Protein AF-A0A0F8ZI09-F1 (afdb_monomer_lite)

Structure (mmCIF, N/CA/C/O backbone):
data_AF-A0A0F8ZI09-F1
#
_entry.id   AF-A0A0F8ZI09-F1
#
loop_
_atom_site.group_PDB
_atom_site.id
_atom_site.type_symbol
_atom_site.label_atom_id
_atom_site.label_alt_id
_atom_site.label_comp_id
_atom_site.label_asym_id
_atom_site.label_entity_id
_atom_site.label_seq_id
_atom_site.pdbx_PDB_ins_code
_atom_site.Cartn_x
_atom_site.Cartn_y
_atom_site.Cartn_z
_atom_site.occupancy
_atom_site.B_iso_or_equiv
_atom_site.auth_seq_id
_atom_site.auth_comp_id
_atom_site.auth_asym_id
_atom_site.auth_atom_id
_atom_site.pdbx_PDB_model_num
ATOM 1 N N . ALA A 1 1 ? 15.453 -7.456 6.269 1.00 75.50 1 ALA A N 1
ATOM 2 C CA . ALA A 1 1 ? 14.368 -6.443 6.167 1.00 75.50 1 ALA A CA 1
ATOM 3 C C . ALA A 1 1 ? 13.316 -6.836 5.129 1.00 75.50 1 ALA A C 1
ATOM 5 O O . ALA A 1 1 ? 12.129 -6.783 5.436 1.00 75.50 1 ALA A O 1
ATOM 6 N N . ILE A 1 2 ? 13.724 -7.271 3.930 1.00 90.75 2 ILE A N 1
ATOM 7 C CA . ILE A 1 2 ? 12.789 -7.738 2.895 1.00 90.75 2 ILE A CA 1
ATOM 8 C C . ILE A 1 2 ? 12.010 -8.999 3.311 1.00 90.75 2 ILE A C 1
ATOM 10 O O . ILE A 1 2 ? 10.822 -9.095 3.017 1.00 90.75 2 ILE A O 1
ATOM 14 N N . ASP A 1 3 ? 12.620 -9.896 4.092 1.00 95.56 3 ASP A N 1
ATOM 15 C CA . ASP A 1 3 ? 11.975 -11.136 4.560 1.00 95.56 3 ASP A CA 1
ATOM 16 C C . ASP A 1 3 ? 10.765 -10.861 5.449 1.00 95.56 3 ASP A C 1
ATOM 18 O O . ASP A 1 3 ? 9.724 -11.503 5.317 1.00 95.56 3 ASP A O 1
ATOM 22 N N . PHE A 1 4 ? 10.869 -9.843 6.309 1.00 96.19 4 PHE A N 1
ATOM 23 C CA . PHE A 1 4 ? 9.746 -9.390 7.122 1.00 96.19 4 PHE A CA 1
ATOM 24 C C . PHE A 1 4 ? 8.597 -8.893 6.242 1.00 96.19 4 PHE A C 1
ATOM 26 O O . PHE A 1 4 ? 7.448 -9.263 6.471 1.00 96.19 4 PHE A O 1
ATOM 33 N N . MET A 1 5 ? 8.894 -8.101 5.207 1.00 96.12 5 MET A N 1
ATOM 34 C CA . MET A 1 5 ? 7.865 -7.605 4.292 1.00 96.12 5 MET A CA 1
ATOM 35 C C . MET A 1 5 ? 7.211 -8.750 3.513 1.00 96.12 5 MET A C 1
ATOM 37 O O . MET A 1 5 ? 5.987 -8.784 3.400 1.00 96.12 5 MET A O 1
ATOM 41 N N . ALA A 1 6 ? 7.993 -9.721 3.035 1.00 96.69 6 ALA A N 1
ATOM 42 C CA . ALA A 1 6 ? 7.476 -10.900 2.345 1.00 96.69 6 ALA A CA 1
ATOM 43 C C . ALA A 1 6 ? 6.577 -11.749 3.259 1.00 96.69 6 ALA A C 1
ATOM 45 O O . ALA A 1 6 ? 5.461 -12.115 2.872 1.00 96.69 6 ALA A O 1
ATOM 46 N N . TRP A 1 7 ? 7.017 -12.002 4.495 1.00 97.94 7 TRP A N 1
ATOM 47 C CA . TRP A 1 7 ? 6.214 -12.670 5.518 1.00 97.94 7 TRP A CA 1
ATOM 48 C C . TRP A 1 7 ? 4.928 -11.895 5.817 1.00 97.94 7 TRP A C 1
ATOM 50 O O . TRP A 1 7 ? 3.849 -12.489 5.833 1.00 97.94 7 TRP A O 1
ATOM 60 N N . PHE A 1 8 ? 5.006 -10.574 5.991 1.00 98.06 8 PHE A N 1
ATOM 61 C CA . PHE A 1 8 ? 3.848 -9.740 6.298 1.00 98.06 8 PHE A CA 1
ATOM 62 C C . PHE A 1 8 ? 2.821 -9.781 5.165 1.00 98.06 8 PHE A C 1
ATOM 64 O O . PHE A 1 8 ? 1.650 -10.044 5.420 1.00 98.06 8 PHE A O 1
ATOM 71 N N . VAL A 1 9 ? 3.247 -9.607 3.910 1.00 98.31 9 VAL A N 1
ATOM 72 C CA . VAL A 1 9 ? 2.374 -9.691 2.726 1.00 98.31 9 VAL A CA 1
ATOM 73 C C . VAL A 1 9 ? 1.729 -11.076 2.616 1.00 98.31 9 VAL A C 1
ATOM 75 O O . VAL A 1 9 ? 0.525 -11.181 2.362 1.00 98.31 9 VAL A O 1
ATOM 78 N N . TYR A 1 10 ? 2.491 -12.149 2.864 1.00 98.50 10 TYR A N 1
ATOM 79 C CA . TYR A 1 10 ? 1.964 -13.515 2.900 1.00 98.50 10 TYR A CA 1
ATOM 80 C C . TYR A 1 10 ? 0.904 -13.698 3.993 1.00 98.50 10 TYR A C 1
ATOM 82 O O . TYR A 1 10 ? -0.175 -14.233 3.730 1.00 98.50 10 TYR A O 1
ATOM 90 N N . LYS A 1 11 ? 1.176 -13.230 5.212 1.00 98.62 11 LYS A N 1
ATOM 91 C CA . LYS A 1 11 ? 0.235 -13.322 6.332 1.00 98.62 11 LYS A CA 1
ATOM 92 C C . LYS A 1 11 ? -1.002 -12.457 6.102 1.00 98.62 11 LYS A C 1
ATOM 94 O O . LYS A 1 11 ? -2.101 -12.951 6.323 1.00 98.62 11 LYS A O 1
ATOM 99 N N . THR A 1 12 ? -0.860 -11.240 5.582 1.00 98.75 12 THR A N 1
ATOM 100 C CA . THR A 1 12 ? -1.984 -10.367 5.204 1.00 98.75 12 THR A CA 1
ATOM 101 C C . THR A 1 12 ? -2.895 -11.048 4.186 1.00 98.75 12 THR A C 1
ATOM 103 O O . THR A 1 12 ? -4.115 -11.031 4.351 1.00 98.75 12 THR A O 1
ATOM 106 N N . HIS A 1 13 ? -2.318 -11.720 3.185 1.00 98.69 13 HIS A N 1
ATOM 107 C CA . HIS A 1 13 ? -3.081 -12.511 2.221 1.00 98.69 13 HIS A CA 1
ATOM 108 C C . HIS A 1 13 ? -3.860 -13.651 2.895 1.00 98.69 13 HIS A C 1
ATOM 110 O O . HIS A 1 13 ? -5.038 -13.841 2.612 1.00 98.69 13 HIS A O 1
ATOM 116 N N . LYS A 1 14 ? -3.240 -14.374 3.838 1.00 98.62 14 LYS A N 1
ATOM 117 C CA . LYS A 1 14 ? -3.908 -15.454 4.585 1.00 98.62 14 LYS A CA 1
ATOM 118 C C . LYS A 1 14 ? -4.994 -14.962 5.547 1.00 98.62 14 LYS A C 1
ATOM 120 O O . LYS A 1 14 ? -5.984 -15.659 5.722 1.00 98.62 14 LYS A O 1
ATOM 125 N N . VAL A 1 15 ? -4.812 -13.806 6.186 1.00 98.50 15 VAL A N 1
ATOM 126 C CA . VAL A 1 15 ? -5.716 -13.306 7.239 1.00 98.50 15 VAL A CA 1
ATOM 127 C C . VAL A 1 15 ? -6.897 -12.524 6.666 1.00 98.50 15 VAL A C 1
ATOM 129 O O . VAL A 1 15 ? -8.028 -12.730 7.099 1.00 98.50 15 VAL A O 1
ATOM 132 N N . ASN A 1 16 ? -6.643 -11.631 5.706 1.00 98.56 16 ASN A N 1
ATOM 133 C CA . ASN A 1 16 ? -7.642 -10.695 5.179 1.00 98.56 16 ASN A CA 1
ATOM 134 C C . ASN A 1 16 ? -7.924 -10.880 3.678 1.00 98.56 16 ASN A C 1
ATOM 136 O O . ASN A 1 16 ? -8.630 -10.063 3.097 1.00 98.56 16 ASN A O 1
ATOM 140 N N . GLY A 1 17 ? -7.376 -11.917 3.032 1.00 98.38 17 GLY A N 1
ATOM 141 C CA . GLY A 1 17 ? -7.650 -12.233 1.622 1.00 98.38 17 GLY A CA 1
ATOM 142 C C . GLY A 1 17 ? -7.093 -11.220 0.617 1.00 98.38 17 GLY A C 1
ATOM 143 O O . GLY A 1 17 ? -7.341 -11.330 -0.580 1.00 98.38 17 GLY A O 1
ATOM 144 N N . VAL A 1 18 ? -6.329 -10.230 1.082 1.00 98.38 18 VAL A N 1
ATOM 145 C CA . VAL A 1 18 ? -5.773 -9.172 0.236 1.00 98.38 18 VAL A CA 1
ATOM 146 C C . VAL A 1 18 ? -4.758 -9.771 -0.732 1.00 98.38 18 VAL A C 1
ATOM 148 O O . VAL A 1 18 ? -3.890 -10.556 -0.341 1.00 98.38 18 VAL A O 1
ATOM 151 N N . SER A 1 19 ? -4.853 -9.402 -2.009 1.00 98.38 19 SER A N 1
ATOM 152 C CA . SER A 1 19 ? -3.873 -9.815 -3.015 1.00 98.38 19 SER A CA 1
ATOM 153 C C . SER A 1 19 ? -2.463 -9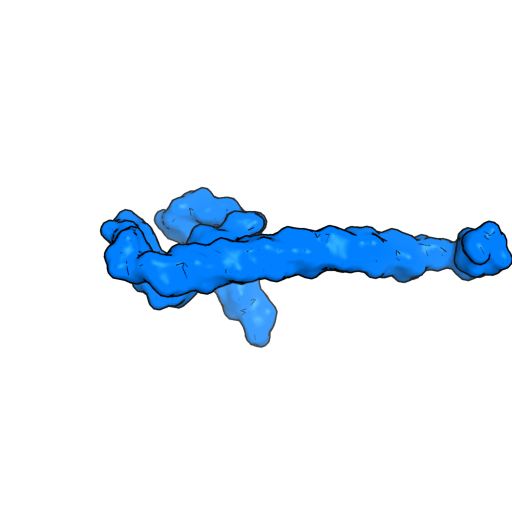.389 -2.601 1.00 98.38 19 SER A C 1
ATOM 155 O O . SER A 1 19 ? -2.246 -8.286 -2.095 1.00 98.38 19 SER A O 1
ATOM 157 N N . LYS A 1 20 ? -1.467 -10.240 -2.865 1.00 97.44 20 LYS A N 1
ATOM 158 C CA . LYS A 1 20 ? -0.054 -9.883 -2.655 1.00 97.44 20 LYS A CA 1
ATOM 159 C C . LYS A 1 20 ? 0.367 -8.671 -3.501 1.00 97.44 20 LYS A C 1
ATOM 161 O O . LYS A 1 20 ? 1.298 -7.969 -3.129 1.00 97.44 20 LYS A O 1
ATOM 166 N N . TRP A 1 21 ? -0.354 -8.412 -4.592 1.00 97.12 21 TRP A N 1
ATOM 167 C CA . TRP A 1 21 ? -0.101 -7.326 -5.540 1.00 97.12 21 TRP A CA 1
ATOM 168 C C . TRP A 1 21 ? -0.922 -6.057 -5.266 1.00 97.12 21 TRP A C 1
ATOM 170 O O . TRP A 1 21 ? -0.720 -5.039 -5.924 1.00 97.12 21 TRP A O 1
ATOM 180 N N . ASP A 1 22 ? -1.843 -6.083 -4.297 1.00 98.50 22 ASP A N 1
ATOM 181 C CA . ASP A 1 22 ? -2.645 -4.912 -3.935 1.00 98.50 22 ASP A CA 1
ATOM 182 C C . ASP A 1 22 ? -1.914 -4.039 -2.905 1.00 98.50 22 ASP A C 1
ATOM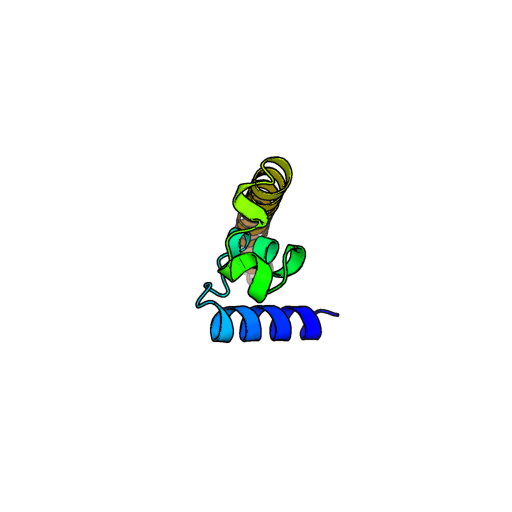 184 O O . ASP A 1 22 ? -2.169 -4.091 -1.702 1.00 98.50 22 ASP A O 1
ATOM 188 N N . ALA A 1 23 ? -0.993 -3.205 -3.387 1.00 98.44 23 ALA A N 1
ATOM 189 C CA . ALA A 1 23 ? -0.202 -2.315 -2.536 1.00 98.44 23 ALA A CA 1
ATOM 190 C C . ALA A 1 23 ? -1.054 -1.345 -1.688 1.00 98.44 23 ALA A C 1
ATOM 192 O O . ALA A 1 23 ? -0.634 -0.970 -0.592 1.00 98.44 23 ALA A O 1
ATOM 193 N N . TYR A 1 24 ? -2.250 -0.962 -2.155 1.00 98.81 24 TYR A N 1
ATOM 194 C CA . TYR A 1 24 ? -3.159 -0.092 -1.404 1.00 98.81 24 TYR A CA 1
ATOM 195 C C . TYR A 1 24 ? -3.641 -0.798 -0.136 1.00 98.81 24 TYR A C 1
ATOM 197 O O . TYR A 1 24 ? -3.456 -0.304 0.979 1.00 98.81 24 TYR A O 1
ATOM 205 N N . ALA A 1 25 ? -4.224 -1.984 -0.297 1.00 98.75 25 ALA A N 1
ATOM 206 C CA . ALA A 1 25 ? -4.756 -2.740 0.823 1.00 98.75 25 ALA A CA 1
ATOM 207 C C . ALA A 1 25 ? -3.642 -3.283 1.732 1.00 98.75 25 ALA A C 1
ATOM 209 O O . ALA A 1 25 ? -3.819 -3.304 2.951 1.00 98.75 25 ALA A O 1
ATOM 210 N N . GLN A 1 26 ? -2.478 -3.649 1.184 1.00 98.69 26 GLN A N 1
ATOM 211 C CA . GLN A 1 26 ? -1.311 -4.045 1.983 1.00 98.69 26 GLN A CA 1
ATOM 212 C C . GLN A 1 26 ? -0.845 -2.905 2.901 1.00 98.69 26 GLN A C 1
ATOM 214 O O . GLN A 1 26 ? -0.609 -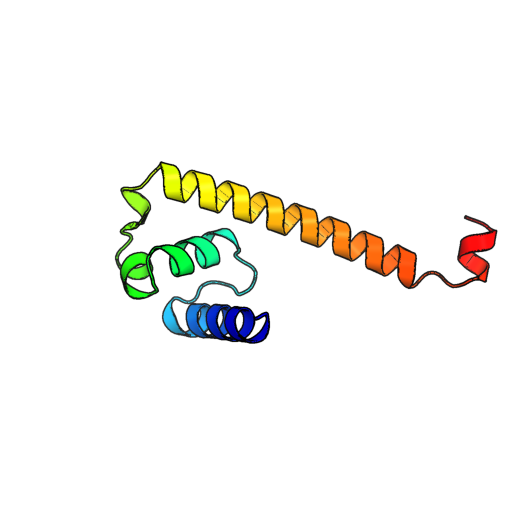3.132 4.087 1.00 98.69 26 GLN A O 1
ATOM 219 N N . TYR A 1 27 ? -0.795 -1.668 2.396 1.00 98.69 27 TYR A N 1
ATOM 220 C CA . TYR A 1 27 ? -0.426 -0.505 3.205 1.00 98.69 27 TYR A CA 1
ATOM 221 C C . TYR A 1 27 ? -1.437 -0.224 4.323 1.00 98.69 27 TYR A C 1
ATOM 223 O O . TYR A 1 27 ? -1.050 0.028 5.463 1.00 98.69 27 TYR A O 1
ATOM 231 N N . LEU A 1 28 ? -2.739 -0.323 4.033 1.00 98.88 28 LEU A N 1
ATOM 232 C CA . LEU A 1 28 ? -3.771 -0.152 5.058 1.00 98.88 28 LEU A CA 1
ATOM 233 C C . LEU A 1 28 ? -3.691 -1.226 6.154 1.00 98.88 28 LEU A C 1
ATOM 235 O O . LEU A 1 28 ? -3.876 -0.912 7.327 1.00 98.88 28 LEU A O 1
ATOM 239 N N . ASN A 1 29 ? -3.384 -2.476 5.792 1.00 98.75 29 ASN A N 1
ATOM 240 C CA . ASN A 1 29 ? -3.150 -3.553 6.758 1.00 98.75 29 ASN A CA 1
ATOM 241 C C . ASN A 1 29 ? -1.913 -3.301 7.617 1.00 98.75 29 ASN A C 1
ATOM 243 O O . ASN A 1 29 ? -1.945 -3.576 8.811 1.00 98.75 29 ASN A O 1
ATOM 247 N N . TYR A 1 30 ? -0.839 -2.785 7.022 1.00 98.19 30 TYR A N 1
ATOM 248 C CA . TYR A 1 30 ? 0.378 -2.445 7.750 1.00 98.19 30 TYR A CA 1
ATOM 249 C C . TYR A 1 30 ? 0.136 -1.326 8.768 1.00 98.19 30 TYR A C 1
ATOM 251 O O . TYR A 1 30 ? 0.561 -1.433 9.913 1.00 98.19 30 TYR A O 1
ATOM 259 N N . HIS A 1 31 ? -0.601 -0.285 8.377 1.00 98.31 31 HIS A N 1
ATOM 260 C CA . HIS A 1 31 ? -0.857 0.865 9.241 1.00 98.31 31 HIS A CA 1
ATOM 261 C C . HIS A 1 31 ? -1.865 0.575 10.362 1.00 98.31 31 HIS A C 1
ATOM 263 O O . HIS A 1 31 ? -1.668 0.974 11.505 1.00 98.31 31 HIS A O 1
ATOM 269 N N . GLU A 1 32 ? -2.975 -0.095 10.048 1.00 98.50 32 GLU A N 1
ATOM 270 C CA . GLU A 1 32 ? -4.049 -0.348 11.020 1.00 98.50 32 GLU A CA 1
ATOM 271 C C . GLU A 1 32 ? -3.873 -1.671 11.784 1.00 98.50 32 GLU A C 1
ATOM 273 O O . GLU A 1 32 ? -4.628 -1.958 12.717 1.00 98.50 32 GLU A O 1
ATOM 278 N N . GLY A 1 33 ? -2.934 -2.515 11.349 1.00 98.44 33 GLY A N 1
ATOM 279 C CA . GLY A 1 33 ? -2.893 -3.934 11.687 1.00 98.44 33 GLY A CA 1
ATOM 280 C C . GLY A 1 33 ? -4.027 -4.729 11.022 1.00 98.44 33 GLY A C 1
ATOM 281 O O . GLY A 1 33 ? -5.038 -4.181 10.569 1.00 98.44 33 GLY A O 1
ATOM 282 N N . TRP A 1 34 ? -3.910 -6.062 11.004 1.00 98.69 34 TRP A N 1
ATOM 283 C CA . TRP A 1 34 ? -4.907 -6.933 10.361 1.00 98.69 34 TRP A CA 1
ATOM 284 C C . TRP A 1 34 ? -6.314 -6.781 10.953 1.00 98.69 34 TRP A C 1
ATOM 286 O O . TRP A 1 34 ? -7.299 -6.747 10.214 1.00 98.69 34 TRP A O 1
ATOM 296 N N . GLY A 1 35 ? -6.419 -6.657 12.280 1.00 98.62 35 GLY A N 1
ATOM 297 C CA . GLY A 1 35 ? -7.700 -6.481 12.966 1.00 98.62 35 GLY A CA 1
ATOM 298 C C . GLY A 1 35 ? -8.329 -5.106 12.723 1.00 98.62 35 GLY A C 1
ATOM 299 O O . GLY A 1 35 ? -9.539 -5.019 12.524 1.00 98.62 35 GLY A O 1
ATOM 300 N N . GLY A 1 36 ? -7.526 -4.036 12.702 1.00 98.62 36 GLY A N 1
ATOM 301 C CA . GLY A 1 36 ? -8.007 -2.685 12.396 1.00 98.62 36 GLY A CA 1
ATOM 302 C C . GLY A 1 36 ? -8.492 -2.572 10.952 1.00 98.62 36 GLY A C 1
ATOM 303 O O . GLY A 1 36 ? -9.599 -2.090 10.705 1.00 98.62 36 GLY A O 1
ATOM 304 N N . TYR A 1 37 ? -7.731 -3.133 10.007 1.00 98.75 37 TYR A N 1
ATOM 305 C CA . TYR A 1 37 ? -8.149 -3.232 8.610 1.00 98.75 37 TYR A CA 1
ATOM 306 C C . TYR A 1 37 ? -9.474 -3.986 8.460 1.00 98.75 37 TYR A C 1
ATOM 308 O O . TYR A 1 37 ? -10.402 -3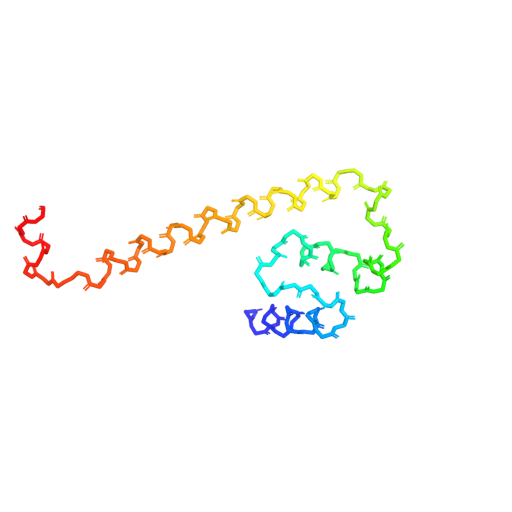.462 7.846 1.00 98.75 37 TYR A O 1
ATOM 316 N N . LYS A 1 38 ? -9.604 -5.164 9.091 1.00 98.44 38 LYS A N 1
ATOM 317 C CA . LYS A 1 38 ? -10.836 -5.969 9.056 1.00 98.44 38 LYS A CA 1
ATOM 318 C C . LYS A 1 38 ? -12.043 -5.223 9.635 1.00 98.44 38 LYS A C 1
ATOM 320 O O . LYS A 1 38 ? -13.141 -5.334 9.103 1.00 98.44 38 LYS A O 1
ATOM 325 N N . ARG A 1 39 ? -11.844 -4.424 10.689 1.00 98.56 39 ARG A N 1
ATOM 326 C CA . ARG A 1 39 ? -12.881 -3.543 11.261 1.00 98.56 39 ARG A CA 1
ATOM 327 C C . ARG A 1 39 ? -13.143 -2.278 10.434 1.00 98.56 39 ARG A C 1
ATOM 329 O O . ARG A 1 39 ? -14.074 -1.539 10.737 1.00 98.56 39 ARG A O 1
ATOM 336 N N . GLY A 1 40 ? -12.337 -1.994 9.413 1.00 98.44 40 GLY A N 1
ATOM 337 C CA . GLY A 1 40 ? -12.488 -0.820 8.559 1.00 98.44 40 GLY A CA 1
ATOM 338 C C . GLY A 1 40 ? -12.125 0.505 9.235 1.00 98.44 40 GLY A C 1
ATOM 339 O O . GLY A 1 40 ? -12.637 1.547 8.830 1.00 98.44 40 GLY A O 1
ATOM 340 N N . THR A 1 41 ? -11.255 0.511 10.250 1.00 98.25 41 THR A N 1
ATOM 341 C CA . THR A 1 41 ? -10.921 1.732 11.013 1.00 98.25 41 THR A CA 1
ATOM 342 C C . THR A 1 41 ? -10.221 2.809 10.175 1.00 98.25 41 THR A C 1
ATOM 344 O O . THR A 1 41 ? -10.307 3.995 10.504 1.00 98.25 41 THR A O 1
ATOM 347 N N . TYR A 1 42 ? -9.614 2.433 9.045 1.00 98.56 42 TYR A N 1
ATOM 348 C CA . TYR A 1 42 ? -9.041 3.366 8.070 1.00 98.56 42 TYR A CA 1
ATOM 349 C C . TYR A 1 42 ? -10.093 4.236 7.367 1.00 98.56 42 TYR A C 1
ATOM 351 O O . TYR A 1 42 ? -9.768 5.332 6.921 1.00 98.56 42 TYR A O 1
ATOM 359 N N . LYS A 1 43 ? -11.361 3.802 7.296 1.00 98.25 43 LYS A N 1
ATOM 360 C CA . LYS A 1 43 ? -12.436 4.549 6.613 1.00 98.25 43 LYS A CA 1
ATOM 361 C C . LYS A 1 43 ? -12.706 5.911 7.259 1.00 98.25 43 LYS A C 1
ATOM 363 O O . LYS A 1 43 ? -13.166 6.832 6.594 1.00 98.25 43 LYS A O 1
ATOM 368 N N . LYS A 1 44 ? -12.376 6.054 8.547 1.00 98.12 44 LYS A N 1
ATOM 369 C CA . LYS A 1 44 ? -12.470 7.317 9.298 1.00 98.12 44 LYS A CA 1
ATOM 370 C C . LYS A 1 44 ? -11.237 8.216 9.124 1.00 98.12 44 LYS A C 1
ATOM 372 O O . LYS A 1 44 ? -11.228 9.338 9.614 1.00 98.12 44 LYS A O 1
ATOM 377 N N . LYS A 1 45 ? -10.189 7.739 8.445 1.00 98.50 45 LYS A N 1
ATOM 378 C CA . LYS A 1 45 ? -8.902 8.423 8.275 1.00 98.50 45 LYS A CA 1
ATOM 379 C C . LYS A 1 45 ? -8.680 8.748 6.798 1.00 98.50 45 LYS A C 1
ATOM 381 O O . LYS A 1 45 ? -7.953 8.048 6.097 1.00 98.50 45 LYS A O 1
ATOM 386 N N . GLN A 1 46 ? -9.297 9.827 6.317 1.00 98.38 46 GLN A N 1
ATOM 387 C CA . GLN A 1 46 ? -9.188 10.240 4.908 1.00 98.38 46 GLN A CA 1
ATOM 388 C C . GLN A 1 46 ? -7.731 10.429 4.463 1.00 98.38 46 GLN A C 1
ATOM 390 O O . GLN A 1 46 ? -7.336 9.968 3.392 1.00 98.38 46 GLN A O 1
ATOM 395 N N . TRP A 1 47 ? -6.901 11.011 5.334 1.00 98.56 47 TRP A N 1
ATOM 396 C CA . TRP A 1 47 ? -5.470 11.174 5.086 1.00 98.56 47 TRP A CA 1
ATOM 397 C C . TRP A 1 47 ? -4.763 9.831 4.837 1.00 98.56 47 TRP A C 1
ATOM 399 O O . TRP A 1 47 ? -3.915 9.739 3.952 1.00 98.56 47 TRP A O 1
ATOM 409 N N . LEU A 1 48 ? -5.145 8.771 5.557 1.00 98.75 48 LEU A N 1
ATOM 410 C CA . LEU A 1 48 ? -4.526 7.454 5.435 1.00 98.75 48 LEU A CA 1
ATOM 411 C C . LEU A 1 48 ? -4.881 6.803 4.096 1.00 98.75 48 LEU A C 1
ATOM 413 O O . LEU A 1 48 ? -4.008 6.262 3.421 1.00 98.75 48 LEU A O 1
ATOM 417 N N . MET A 1 49 ? -6.142 6.906 3.672 1.00 98.75 49 MET A N 1
ATOM 418 C CA . MET A 1 49 ? -6.566 6.426 2.353 1.00 98.75 49 MET A CA 1
ATOM 419 C C . MET A 1 49 ? -5.874 7.195 1.219 1.00 98.75 49 MET A C 1
ATOM 421 O O . MET A 1 49 ? -5.488 6.594 0.216 1.00 98.75 49 MET A O 1
ATOM 425 N N . ALA A 1 50 ? -5.647 8.502 1.385 1.00 98.75 50 ALA A N 1
ATOM 426 C CA . ALA A 1 50 ? -4.875 9.294 0.431 1.00 98.75 50 ALA A CA 1
ATOM 427 C C . ALA A 1 50 ? -3.408 8.831 0.348 1.00 98.75 50 ALA A C 1
ATOM 429 O O . ALA A 1 50 ? -2.860 8.710 -0.749 1.00 98.75 50 ALA A O 1
ATOM 430 N N . VAL A 1 51 ? -2.770 8.513 1.480 1.00 98.75 51 VAL A N 1
ATOM 431 C CA . VAL A 1 51 ? -1.404 7.961 1.495 1.00 98.75 51 VAL A CA 1
ATOM 432 C C . VAL A 1 51 ? -1.360 6.563 0.874 1.00 98.75 51 VAL A C 1
ATOM 434 O O . VAL A 1 51 ? -0.493 6.305 0.042 1.00 98.75 51 VAL A O 1
ATOM 437 N N . ALA A 1 52 ? -2.320 5.690 1.184 1.00 98.81 52 ALA A N 1
ATOM 438 C CA . ALA A 1 52 ? -2.416 4.364 0.574 1.00 98.81 52 ALA A CA 1
ATOM 439 C C . ALA A 1 52 ? -2.533 4.447 -0.961 1.00 98.81 52 ALA A C 1
ATOM 441 O O . ALA A 1 52 ? -1.893 3.678 -1.680 1.00 98.81 52 ALA A O 1
ATOM 442 N N . ASN A 1 53 ? -3.269 5.435 -1.485 1.00 98.81 53 ASN A N 1
ATOM 443 C CA . ASN A 1 53 ? -3.324 5.710 -2.924 1.00 98.81 53 ASN A CA 1
ATOM 444 C C . ASN A 1 53 ? -1.971 6.166 -3.492 1.00 98.81 53 ASN A C 1
ATOM 446 O O . ASN A 1 53 ? -1.561 5.698 -4.554 1.00 98.81 53 ASN A O 1
ATOM 450 N N . LYS A 1 54 ? -1.228 7.025 -2.780 1.00 98.81 54 LYS A N 1
ATOM 451 C CA . LYS A 1 54 ? 0.142 7.400 -3.184 1.00 98.81 54 LYS A CA 1
ATOM 452 C C . LYS A 1 54 ? 1.063 6.176 -3.246 1.00 98.81 54 LYS A C 1
ATOM 454 O O . LYS A 1 54 ? 1.842 6.053 -4.189 1.00 98.81 54 LYS A O 1
ATOM 459 N N . VAL A 1 55 ? 0.953 5.262 -2.280 1.00 98.50 55 VAL A N 1
ATOM 460 C CA . VAL A 1 55 ? 1.723 4.007 -2.248 1.00 98.50 55 VAL A CA 1
ATOM 461 C C . VAL A 1 55 ? 1.363 3.106 -3.427 1.00 98.50 55 VAL A C 1
ATOM 463 O O . VAL A 1 55 ? 2.268 2.644 -4.117 1.00 98.50 55 VAL A O 1
ATOM 466 N N . LYS A 1 56 ? 0.070 2.928 -3.725 1.00 98.69 56 LYS A N 1
ATOM 467 C CA . LYS A 1 56 ? -0.398 2.197 -4.913 1.00 98.69 56 LYS A CA 1
ATOM 468 C C . LYS A 1 56 ? 0.220 2.751 -6.196 1.00 98.69 56 LYS A C 1
ATOM 470 O O . LYS A 1 56 ? 0.805 2.002 -6.970 1.00 98.69 56 LYS A O 1
ATOM 475 N N . ASN A 1 57 ? 0.146 4.066 -6.390 1.00 98.69 57 ASN A N 1
ATOM 476 C CA . ASN A 1 57 ? 0.674 4.716 -7.590 1.00 98.69 57 ASN A CA 1
ATOM 477 C C . ASN A 1 57 ? 2.193 4.544 -7.713 1.00 98.69 57 ASN A C 1
ATOM 479 O O . ASN A 1 57 ? 2.707 4.304 -8.807 1.00 98.69 57 ASN A O 1
ATOM 483 N N . ARG A 1 58 ? 2.919 4.629 -6.591 1.00 98.50 58 ARG A N 1
ATOM 484 C CA . ARG A 1 58 ? 4.363 4.378 -6.562 1.00 98.50 58 ARG A CA 1
ATOM 485 C C . ARG A 1 58 ? 4.688 2.924 -6.907 1.00 98.50 58 ARG A C 1
ATOM 487 O O . ARG A 1 58 ? 5.586 2.703 -7.710 1.00 98.50 58 ARG A O 1
ATOM 494 N N . ALA A 1 59 ? 3.951 1.961 -6.354 1.00 98.06 59 ALA A N 1
ATOM 495 C CA . ALA A 1 59 ? 4.139 0.544 -6.654 1.00 98.06 59 ALA A CA 1
ATOM 496 C C . ALA A 1 59 ? 3.932 0.252 -8.149 1.00 98.06 59 ALA A C 1
ATOM 498 O O . ALA A 1 59 ? 4.778 -0.395 -8.760 1.00 98.06 59 ALA A O 1
ATOM 499 N N . SER A 1 60 ? 2.879 0.802 -8.765 1.00 97.56 60 SER A N 1
ATOM 500 C CA . SER A 1 60 ? 2.655 0.665 -10.211 1.00 97.56 60 SER A CA 1
ATOM 501 C C . SER A 1 60 ? 3.789 1.271 -11.039 1.00 97.56 60 SER A C 1
ATOM 503 O O . SER A 1 60 ? 4.246 0.650 -11.996 1.00 97.56 60 SER A O 1
ATOM 505 N N . ARG A 1 61 ? 4.281 2.463 -10.664 1.00 98.00 61 ARG A N 1
ATOM 506 C CA . ARG A 1 61 ? 5.411 3.111 -11.349 1.00 98.00 61 ARG A CA 1
ATOM 507 C C . ARG A 1 61 ? 6.672 2.257 -11.275 1.00 98.00 61 ARG A C 1
ATOM 509 O O . ARG A 1 61 ? 7.305 2.033 -12.299 1.00 98.00 61 ARG A O 1
ATOM 516 N N . TYR A 1 62 ? 7.021 1.779 -10.084 1.00 96.50 62 TYR A N 1
ATOM 517 C CA . TYR A 1 62 ? 8.223 0.971 -9.887 1.00 96.50 62 TYR A CA 1
ATOM 518 C C . TYR A 1 62 ? 8.107 -0.390 -10.572 1.00 96.50 62 TYR A C 1
ATOM 520 O O . TYR A 1 62 ? 9.082 -0.849 -11.147 1.00 96.50 62 TYR A O 1
ATOM 528 N N . GLY A 1 63 ? 6.915 -0.993 -10.610 1.00 95.06 63 GLY A N 1
ATOM 529 C CA . GLY A 1 63 ? 6.678 -2.214 -11.380 1.00 95.06 63 GLY A CA 1
ATOM 530 C C . GLY A 1 63 ? 6.872 -2.018 -12.887 1.00 95.06 63 GLY A C 1
ATOM 531 O O . GLY A 1 63 ? 7.447 -2.878 -13.545 1.00 95.06 63 GLY A O 1
ATOM 532 N N . ALA A 1 64 ? 6.439 -0.882 -13.441 1.00 94.88 64 ALA A N 1
ATOM 533 C CA . ALA A 1 64 ? 6.685 -0.558 -14.847 1.00 94.88 64 ALA A CA 1
ATOM 534 C C . ALA A 1 64 ? 8.173 -0.290 -15.128 1.00 94.88 64 ALA A C 1
ATOM 536 O O . ALA A 1 64 ? 8.702 -0.757 -16.133 1.00 94.88 64 ALA A O 1
ATOM 537 N N . GLN A 1 65 ? 8.850 0.432 -14.231 1.00 94.75 65 GLN A N 1
ATOM 538 C CA . GLN A 1 65 ? 10.287 0.692 -14.338 1.00 94.75 65 GLN A CA 1
ATOM 539 C C . GLN A 1 65 ? 11.103 -0.597 -14.257 1.00 94.75 65 GLN A C 1
ATOM 541 O O . GLN A 1 65 ? 11.981 -0.790 -15.086 1.00 94.75 65 GLN A O 1
ATOM 546 N N . LEU A 1 66 ? 10.778 -1.493 -13.322 1.00 93.06 66 LEU A N 1
ATOM 547 C CA . LEU A 1 66 ? 11.468 -2.771 -13.162 1.00 93.06 66 LEU A CA 1
ATOM 548 C C . LEU A 1 66 ? 11.388 -3.609 -14.440 1.00 93.06 66 LEU A C 1
ATOM 550 O O . LEU A 1 66 ? 12.421 -4.028 -14.940 1.00 93.06 66 LEU A O 1
ATOM 554 N N . LYS A 1 67 ? 10.191 -3.751 -15.022 1.00 89.81 67 LYS A N 1
ATOM 555 C CA . LYS A 1 67 ? 10.003 -4.477 -16.289 1.00 89.81 67 LYS A CA 1
ATOM 556 C C . LYS A 1 67 ? 10.843 -3.910 -17.431 1.00 89.81 67 LYS A C 1
ATOM 558 O O . LYS A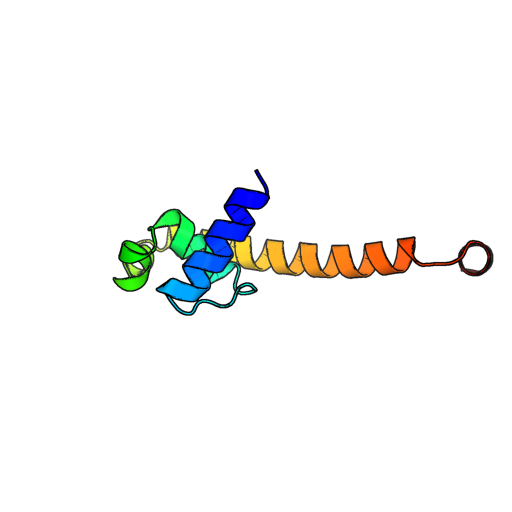 1 67 ? 11.329 -4.660 -18.266 1.00 89.81 67 LYS A O 1
ATOM 563 N N . LYS A 1 68 ? 10.988 -2.583 -17.484 1.00 89.25 68 LYS A N 1
ATOM 564 C CA . LYS A 1 68 ? 11.839 -1.932 -18.481 1.00 89.25 68 LYS A CA 1
ATOM 565 C C . LYS A 1 68 ? 13.318 -2.216 -18.213 1.00 89.25 68 LYS A C 1
ATOM 567 O O . LYS A 1 68 ? 14.031 -2.594 -19.128 1.00 89.25 68 LYS A O 1
ATOM 572 N N . CYS A 1 69 ? 13.762 -2.062 -16.968 1.00 87.50 69 CYS A N 1
ATOM 573 C CA . CYS A 1 69 ? 15.150 -2.310 -16.593 1.00 87.50 69 CYS A CA 1
ATOM 574 C C . CYS A 1 69 ? 15.561 -3.771 -16.805 1.00 87.50 69 CYS A C 1
ATOM 576 O O . CYS A 1 69 ? 16.676 -4.010 -17.240 1.00 87.50 69 CYS A O 1
ATOM 578 N N . GLU A 1 70 ? 14.682 -4.734 -16.524 1.00 85.06 70 GLU A N 1
ATOM 579 C CA . GLU A 1 70 ? 14.922 -6.151 -16.823 1.00 85.06 70 GLU A CA 1
ATOM 580 C C . GLU A 1 70 ? 15.133 -6.363 -18.325 1.00 85.06 70 GLU A C 1
ATOM 582 O O . GLU A 1 70 ? 16.137 -6.948 -18.714 1.00 85.06 70 GLU A O 1
ATOM 587 N N . ALA A 1 71 ? 14.277 -5.780 -19.172 1.00 79.19 71 ALA A N 1
ATOM 588 C CA . ALA A 1 71 ? 14.454 -5.844 -20.622 1.00 79.19 71 ALA A CA 1
ATOM 589 C C . ALA A 1 71 ? 15.788 -5.227 -21.084 1.00 79.19 71 ALA A C 1
ATOM 591 O O . ALA A 1 71 ? 16.470 -5.814 -21.917 1.00 79.19 71 ALA A O 1
ATOM 592 N N . ASP A 1 72 ? 16.188 -4.081 -20.523 1.00 77.56 72 ASP A N 1
ATOM 593 C CA . ASP A 1 72 ? 17.473 -3.445 -20.843 1.00 77.56 72 ASP A CA 1
ATOM 594 C C . ASP A 1 72 ? 18.663 -4.324 -20.396 1.00 77.56 72 ASP A C 1
ATOM 596 O O . ASP A 1 72 ? 19.678 -4.412 -21.091 1.00 77.56 72 ASP A O 1
ATOM 600 N N . LEU A 1 73 ? 18.555 -4.991 -19.240 1.00 76.44 73 LEU A N 1
ATOM 601 C CA . LEU A 1 73 ? 19.596 -5.864 -18.688 1.00 76.44 73 LEU A CA 1
ATOM 602 C C . LEU A 1 73 ? 19.733 -7.187 -19.452 1.00 76.44 73 LEU A C 1
ATOM 604 O O . LEU A 1 73 ? 20.863 -7.646 -19.618 1.00 76.44 73 LEU A O 1
ATOM 608 N N . ASP A 1 74 ? 18.625 -7.737 -19.948 1.00 75.88 74 ASP A N 1
ATOM 609 C CA . ASP A 1 74 ? 18.571 -8.998 -20.697 1.00 75.88 74 ASP A CA 1
ATOM 610 C C . ASP A 1 74 ? 18.995 -8.852 -22.171 1.00 75.88 74 ASP A C 1
ATOM 612 O O . ASP A 1 74 ? 19.225 -9.859 -22.843 1.00 75.88 74 ASP A O 1
ATOM 616 N N . GLN A 1 75 ? 19.148 -7.622 -22.682 1.00 77.81 75 GLN A N 1
ATOM 617 C CA . GLN A 1 75 ? 19.693 -7.389 -24.022 1.00 77.81 75 GLN A CA 1
ATOM 618 C C . GLN A 1 75 ? 21.119 -7.930 -24.146 1.00 77.81 75 GLN A C 1
ATOM 620 O O . GLN A 1 75 ? 22.025 -7.564 -23.386 1.00 77.81 75 GLN A O 1
ATOM 625 N N . SER A 1 76 ? 21.337 -8.749 -25.171 1.00 78.00 76 SER A N 1
ATOM 626 C CA . SER A 1 76 ? 22.659 -9.247 -25.522 1.00 78.00 76 SER A CA 1
ATOM 627 C C . SER A 1 76 ? 23.590 -8.112 -25.962 1.00 78.00 76 SER A C 1
ATOM 629 O O . SER A 1 76 ? 23.168 -7.053 -26.431 1.00 78.00 76 SER A O 1
ATOM 631 N N . TRP A 1 77 ? 24.900 -8.345 -25.849 1.00 80.38 77 TRP A N 1
ATOM 632 C CA . TRP A 1 77 ? 25.913 -7.375 -26.277 1.00 80.38 77 TRP A CA 1
ATOM 633 C C . TRP A 1 77 ? 25.789 -6.997 -27.766 1.00 80.38 77 TRP A C 1
ATOM 635 O O . TRP A 1 77 ? 26.105 -5.867 -28.129 1.00 80.38 77 TRP A O 1
ATOM 645 N N . LEU A 1 78 ? 25.305 -7.922 -28.608 1.00 79.31 78 LEU A N 1
ATOM 646 C CA . LEU A 1 78 ? 25.045 -7.685 -30.030 1.00 79.31 78 LEU A CA 1
ATOM 647 C C . LEU A 1 78 ? 23.836 -6.773 -30.239 1.00 79.31 78 LEU A C 1
ATOM 649 O O . LEU A 1 78 ? 23.929 -5.817 -30.999 1.00 79.31 78 LEU A O 1
ATOM 653 N N . GLU A 1 79 ? 22.722 -7.021 -29.551 1.00 82.25 79 GLU A N 1
ATOM 654 C CA . GLU A 1 79 ? 21.512 -6.189 -29.662 1.00 82.25 79 GLU A CA 1
ATOM 655 C C . GLU A 1 79 ? 21.770 -4.745 -29.217 1.00 82.25 79 GLU A C 1
ATOM 657 O O . GLU A 1 79 ? 21.270 -3.810 -29.835 1.00 82.25 79 GLU A O 1
ATOM 662 N N . ARG A 1 80 ? 22.626 -4.549 -28.206 1.00 75.75 80 ARG A N 1
ATOM 663 C CA . ARG A 1 80 ? 23.028 -3.213 -27.735 1.00 75.75 80 ARG A CA 1
ATOM 664 C C . ARG A 1 80 ? 23.899 -2.434 -28.723 1.00 75.75 80 ARG A C 1
ATOM 666 O O . ARG A 1 80 ? 23.953 -1.215 -28.632 1.00 75.75 80 ARG A O 1
ATOM 673 N N . LEU A 1 81 ? 24.600 -3.113 -29.632 1.00 80.38 81 LEU A N 1
ATOM 674 C CA . LEU A 1 81 ? 25.479 -2.483 -30.628 1.00 80.38 81 LEU A CA 1
ATOM 675 C C . LEU A 1 81 ? 24.716 -1.915 -31.832 1.00 80.38 81 LEU A C 1
ATOM 677 O O . LEU A 1 81 ? 25.249 -1.054 -32.528 1.00 80.38 81 LEU A O 1
ATOM 681 N N . PHE A 1 82 ? 23.499 -2.401 -32.081 1.00 81.00 82 PHE A N 1
ATOM 682 C CA . PHE A 1 82 ? 22.671 -2.014 -33.230 1.00 81.00 82 PHE A CA 1
ATOM 683 C C . PHE A 1 82 ? 21.363 -1.304 -32.835 1.00 81.00 82 PHE A C 1
ATOM 685 O O . PHE A 1 82 ? 20.539 -1.032 -33.710 1.00 81.00 82 PHE A O 1
ATOM 692 N N . SER A 1 83 ? 21.169 -1.032 -31.540 1.00 73.19 83 SER A N 1
ATOM 693 C CA . SER A 1 83 ? 20.047 -0.259 -30.989 1.00 73.19 83 SER A CA 1
ATOM 694 C C . SER A 1 83 ? 20.334 1.238 -30.928 1.00 73.19 83 SER A C 1
ATOM 696 O O . SER A 1 83 ? 21.517 1.633 -30.868 1.00 73.19 83 SER A O 1
#

Sequence (83 aa):
AIDFMAWFVYKTHKVNGVSKWDAYAQYLNYHEGWGGYKRGTYKKKQWLMAVANKVKNRASRYGAQLKKCEADLDQSWLERLFS

Secondary structure (DSSP, 8-state):
-HHHHHHHHHHHHHHH---TT-HHHHHHHHHHHHHHHHHTGGGG-HHHHHHHHHHHHHHHHHHHHHHHHHHHHH--HHHHH--

Inte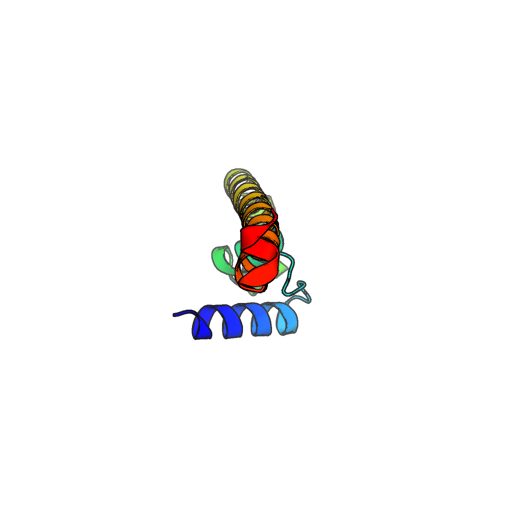rPro domains:
  IPR045795 Transglycosylase, SLT domain [PF19489] (1-69)

Foldseek 3Di:
DVVVVVVLLVVLCVLVVDDSLQQLLSQVCVVLPSVRSVVVVCVVVPVSSVVSVVRNVVSVVVVVVVVVVVVVVPDDPVNVVVD

Radius of gyration: 17.42 Å; chains: 1; bounding box: 39×27×46 Å

Organism: NCBI:txid412755

pLDDT: mean 94.09, std 7.72, range [73.19, 98.88]